Protein AF-A0A6I4HQ25-F1 (afdb_monomer_lite)

Structure (mmCIF, N/CA/C/O backbone):
data_AF-A0A6I4HQ25-F1
#
_entry.id   AF-A0A6I4HQ25-F1
#
loop_
_atom_site.group_PDB
_atom_site.id
_atom_site.type_symbol
_atom_site.label_atom_id
_atom_site.label_alt_id
_atom_site.label_comp_id
_atom_site.label_asym_id
_atom_site.label_entity_id
_atom_site.label_seq_id
_atom_site.pdbx_PDB_ins_code
_atom_site.Cartn_x
_atom_site.Cartn_y
_atom_site.Cartn_z
_atom_site.occupancy
_atom_site.B_iso_or_equiv
_atom_site.auth_seq_id
_atom_site.auth_comp_id
_atom_site.auth_asym_id
_atom_site.auth_atom_id
_atom_site.pdbx_PDB_model_num
ATOM 1 N N . MET A 1 1 ? 29.704 -9.043 -41.838 1.00 55.66 1 MET A N 1
ATOM 2 C CA . MET A 1 1 ? 28.621 -8.356 -41.111 1.00 55.66 1 MET A CA 1
ATOM 3 C C . MET A 1 1 ? 28.653 -6.898 -41.525 1.00 55.66 1 MET A C 1
ATOM 5 O O . MET A 1 1 ? 29.707 -6.278 -41.418 1.00 55.66 1 MET A O 1
ATOM 9 N N . THR A 1 2 ? 27.580 -6.402 -42.133 1.00 77.12 2 THR A N 1
ATOM 10 C CA . THR A 1 2 ? 27.525 -5.031 -42.66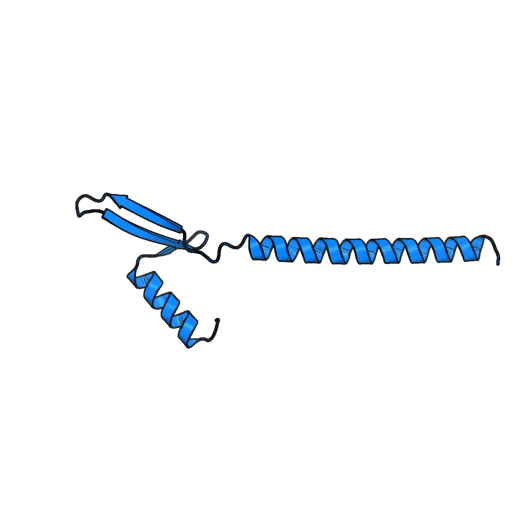9 1.00 77.12 2 THR A CA 1
ATOM 11 C C . THR A 1 2 ? 27.173 -4.032 -41.562 1.00 77.12 2 THR A C 1
ATOM 13 O O . THR A 1 2 ? 26.540 -4.393 -40.571 1.00 77.12 2 THR A O 1
ATOM 16 N N . GLN A 1 3 ? 27.584 -2.765 -41.696 1.00 73.44 3 GLN A N 1
ATOM 17 C CA . GLN A 1 3 ? 27.343 -1.749 -40.656 1.00 73.44 3 GLN A CA 1
ATOM 18 C C . GLN A 1 3 ? 25.849 -1.526 -40.356 1.00 73.44 3 GLN A C 1
ATOM 20 O O . GLN A 1 3 ? 25.494 -1.199 -39.226 1.00 73.44 3 GLN A O 1
ATOM 25 N N . CYS A 1 4 ? 24.972 -1.750 -41.338 1.00 69.75 4 CYS A N 1
ATOM 26 C CA . CYS A 1 4 ? 23.525 -1.644 -41.169 1.00 69.75 4 CYS A CA 1
ATOM 27 C C . CYS A 1 4 ? 22.942 -2.771 -40.305 1.00 69.75 4 CYS A C 1
ATOM 29 O O . CYS A 1 4 ? 22.081 -2.498 -39.476 1.00 69.75 4 CYS A O 1
ATOM 31 N N . GLU A 1 5 ? 23.427 -4.008 -40.451 1.00 69.25 5 GLU A N 1
ATOM 32 C CA . GLU A 1 5 ? 22.985 -5.150 -39.631 1.00 69.25 5 GLU A CA 1
ATOM 33 C C . GLU A 1 5 ? 23.358 -4.947 -38.158 1.00 69.25 5 GLU A C 1
ATOM 35 O O . GLU A 1 5 ? 22.533 -5.152 -37.271 1.00 69.25 5 GLU A O 1
ATOM 40 N N . LEU A 1 6 ? 24.568 -4.439 -37.902 1.00 69.88 6 LEU A N 1
ATOM 41 C CA . LEU A 1 6 ? 25.053 -4.166 -36.549 1.00 69.88 6 LEU A CA 1
ATOM 42 C C . LEU A 1 6 ? 24.26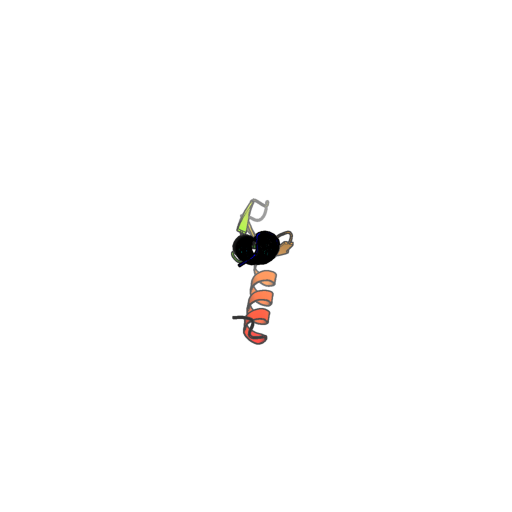0 -3.037 -35.862 1.00 69.88 6 LEU A C 1
ATOM 44 O O . LEU A 1 6 ? 23.953 -3.121 -34.675 1.00 69.88 6 LEU A O 1
ATOM 48 N N . ALA A 1 7 ? 23.888 -1.991 -36.608 1.00 68.06 7 ALA A N 1
ATOM 49 C CA . ALA A 1 7 ? 23.062 -0.898 -36.092 1.00 68.06 7 ALA A CA 1
ATOM 50 C C . ALA A 1 7 ? 21.628 -1.353 -35.758 1.00 68.06 7 ALA A C 1
ATOM 52 O O . ALA A 1 7 ? 21.049 -0.899 -34.769 1.00 68.06 7 ALA A O 1
ATOM 53 N N . LEU A 1 8 ? 21.068 -2.270 -36.554 1.00 69.56 8 LEU A N 1
ATOM 54 C CA . LEU A 1 8 ? 19.727 -2.822 -36.345 1.00 69.56 8 LEU A CA 1
ATOM 55 C C . LEU A 1 8 ? 19.679 -3.747 -35.121 1.00 69.56 8 LEU A C 1
ATOM 57 O O . LEU A 1 8 ? 18.759 -3.650 -34.309 1.00 69.56 8 LEU A O 1
ATOM 61 N N . GLU A 1 9 ? 20.701 -4.586 -34.934 1.00 71.81 9 GLU A N 1
ATOM 62 C CA . GLU A 1 9 ? 20.844 -5.412 -33.729 1.00 71.81 9 GLU A CA 1
ATOM 63 C C . GLU A 1 9 ? 21.026 -4.562 -32.468 1.00 71.81 9 GLU A C 1
ATOM 65 O O . GLU A 1 9 ? 20.392 -4.836 -31.446 1.00 71.81 9 GLU A O 1
ATOM 70 N N . LEU A 1 10 ? 21.828 -3.493 -32.540 1.00 73.69 10 LEU A N 1
ATOM 71 C CA . LEU A 1 10 ? 22.045 -2.576 -31.418 1.00 73.69 10 LEU A CA 1
ATOM 72 C C . LEU A 1 10 ? 20.764 -1.805 -31.049 1.00 73.69 10 LEU A C 1
ATOM 74 O O . LEU A 1 10 ? 20.470 -1.610 -29.869 1.00 73.69 10 LEU A O 1
ATOM 78 N N . SER A 1 11 ? 19.969 -1.401 -32.043 1.00 73.75 11 SER A N 1
ATOM 79 C CA . SER A 1 11 ? 18.679 -0.723 -31.843 1.00 73.75 11 SER A CA 1
ATOM 80 C C . SER A 1 11 ? 17.611 -1.649 -31.241 1.00 73.75 11 SER A C 1
ATOM 82 O O . SER A 1 11 ? 16.879 -1.254 -30.327 1.00 73.75 11 SER A O 1
ATOM 84 N N . ASN A 1 12 ? 17.554 -2.907 -31.685 1.00 74.50 12 ASN A N 1
ATOM 85 C CA . ASN A 1 12 ? 16.634 -3.897 -31.124 1.00 74.50 12 ASN A CA 1
ATOM 86 C C . ASN A 1 12 ? 17.017 -4.297 -29.695 1.00 74.50 12 ASN A C 1
ATOM 88 O O . ASN A 1 12 ? 16.152 -4.381 -28.822 1.00 74.50 12 ASN A O 1
ATOM 92 N N . THR A 1 13 ? 18.308 -4.502 -29.425 1.00 75.25 13 THR A N 1
ATOM 93 C CA . THR A 1 13 ? 18.788 -4.835 -28.075 1.00 75.25 13 THR A CA 1
ATOM 94 C C . THR A 1 13 ? 18.580 -3.686 -27.096 1.00 75.25 13 THR A C 1
ATOM 96 O O . THR A 1 13 ? 18.092 -3.921 -25.993 1.00 75.25 13 THR A O 1
ATOM 99 N N . THR A 1 14 ? 18.853 -2.439 -27.491 1.00 77.12 14 THR A N 1
ATOM 100 C CA . THR A 1 14 ? 18.555 -1.271 -26.642 1.00 77.12 14 THR A CA 1
ATOM 101 C C . THR A 1 14 ? 17.062 -1.149 -26.351 1.00 77.12 14 THR A C 1
ATOM 103 O O . THR A 1 14 ? 16.687 -0.990 -25.190 1.00 77.12 14 THR A O 1
ATOM 106 N N . SER A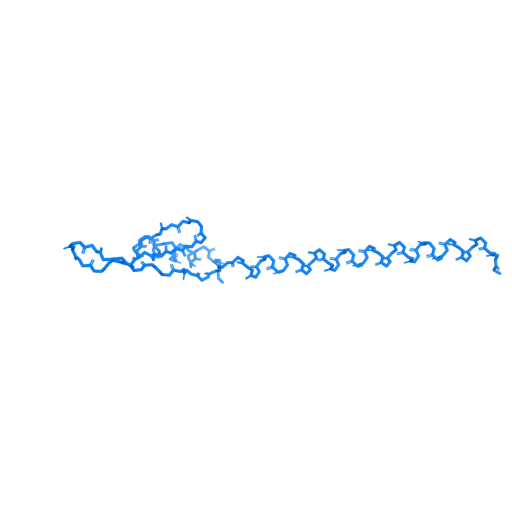 1 15 ? 16.199 -1.319 -27.355 1.00 78.56 15 SER A N 1
ATOM 107 C CA . SER A 1 15 ? 14.740 -1.307 -27.165 1.00 78.56 15 SER A CA 1
ATOM 108 C C . SER A 1 15 ? 14.269 -2.384 -26.181 1.00 78.56 15 SER A C 1
ATOM 110 O O . SER A 1 15 ? 13.457 -2.111 -25.295 1.00 78.56 15 SER A O 1
ATOM 112 N N . TYR A 1 16 ? 14.821 -3.595 -26.279 1.00 84.38 16 TYR A N 1
ATOM 113 C CA . TYR A 1 16 ? 14.506 -4.692 -25.366 1.00 84.38 16 TYR A CA 1
ATOM 114 C C . TYR A 1 16 ? 14.978 -4.415 -23.929 1.00 84.38 16 TYR A C 1
ATOM 116 O O . TYR A 1 16 ? 14.244 -4.660 -22.970 1.00 84.38 16 TYR A O 1
ATOM 124 N N . VAL A 1 17 ? 16.167 -3.830 -23.767 1.00 85.88 17 VAL A N 1
ATOM 125 C CA . VAL A 1 17 ? 16.704 -3.427 -22.458 1.00 85.88 17 VAL A CA 1
ATOM 126 C C . VAL A 1 17 ? 15.825 -2.361 -21.800 1.00 85.88 17 VAL A C 1
ATOM 128 O O . VAL A 1 17 ? 15.509 -2.484 -20.616 1.00 85.88 17 VAL A O 1
ATOM 131 N N . TYR A 1 18 ? 15.366 -1.354 -22.551 1.00 86.75 18 TYR A N 1
ATOM 132 C CA . TYR A 1 18 ? 14.443 -0.341 -22.025 1.00 86.75 18 TYR A CA 1
ATOM 133 C C . TYR A 1 18 ? 13.090 -0.930 -21.622 1.00 86.75 18 TYR A C 1
ATOM 135 O O . TYR A 1 18 ? 12.535 -0.533 -20.596 1.00 86.75 18 TYR A O 1
ATOM 143 N N . LEU A 1 19 ? 12.579 -1.903 -22.379 1.00 89.25 19 LEU A N 1
ATOM 144 C CA . LEU A 1 19 ? 11.329 -2.588 -22.055 1.00 89.25 19 LEU A CA 1
ATOM 145 C C . LEU A 1 19 ? 11.448 -3.378 -20.746 1.00 89.25 19 LEU A C 1
ATOM 147 O O . LEU A 1 19 ? 10.577 -3.277 -19.881 1.00 89.25 19 LEU A O 1
ATOM 151 N N . ILE A 1 20 ? 12.557 -4.097 -20.558 1.00 90.38 20 ILE A N 1
ATOM 152 C CA . ILE A 1 20 ? 12.845 -4.823 -19.317 1.00 90.38 20 ILE A CA 1
ATOM 153 C C . ILE A 1 20 ? 12.990 -3.855 -18.138 1.00 90.38 20 ILE A C 1
ATOM 155 O O . ILE A 1 20 ? 12.373 -4.065 -17.094 1.00 90.38 20 ILE A O 1
ATOM 159 N N . LEU A 1 21 ? 13.761 -2.776 -18.296 1.00 91.81 21 LEU A N 1
ATOM 160 C CA . LEU A 1 21 ? 13.927 -1.749 -17.262 1.00 91.81 21 LEU A CA 1
ATOM 161 C C . LEU A 1 21 ? 12.587 -1.119 -16.864 1.00 91.81 21 LEU A C 1
ATOM 163 O O . LEU A 1 21 ? 12.314 -0.965 -15.673 1.00 91.81 21 LEU A O 1
ATOM 167 N N . GLY A 1 22 ? 11.734 -0.804 -17.842 1.00 92.62 22 GLY A N 1
ATOM 168 C CA . GLY A 1 22 ? 10.389 -0.285 -17.605 1.00 92.62 22 GLY A CA 1
ATOM 169 C C . GLY A 1 22 ? 9.503 -1.279 -16.853 1.00 92.62 22 GLY A C 1
ATOM 170 O O . GLY A 1 22 ? 8.838 -0.900 -15.888 1.00 92.62 22 GLY A O 1
ATOM 171 N N . PHE A 1 23 ? 9.544 -2.558 -17.234 1.00 92.94 23 PHE A N 1
ATOM 172 C CA . PHE A 1 23 ? 8.793 -3.616 -16.560 1.00 92.94 23 PHE A CA 1
ATOM 173 C C . PHE A 1 23 ? 9.226 -3.787 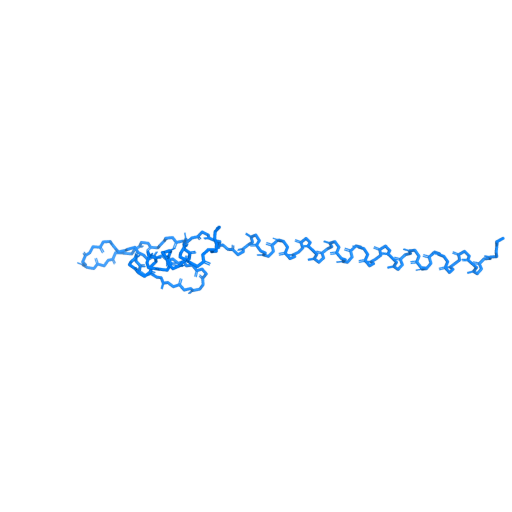-15.099 1.00 92.94 23 PHE A C 1
ATOM 175 O O . PHE A 1 23 ? 8.385 -3.760 -14.198 1.00 92.94 23 PHE A O 1
ATOM 182 N N . PHE A 1 24 ? 10.533 -3.887 -14.838 1.00 93.50 24 PHE A N 1
ATOM 183 C CA . PHE A 1 24 ? 11.056 -3.990 -13.473 1.00 93.50 24 PHE A CA 1
ATOM 184 C C . PHE A 1 24 ? 10.751 -2.739 -12.644 1.00 93.50 24 PHE A C 1
ATOM 186 O O . PHE A 1 24 ? 10.338 -2.859 -11.490 1.00 93.50 24 PHE A O 1
ATOM 193 N N . GLY A 1 25 ? 10.890 -1.546 -13.229 1.00 93.06 25 GLY A N 1
ATOM 194 C CA . GLY A 1 25 ? 10.542 -0.289 -12.570 1.00 93.06 25 GLY A CA 1
ATOM 195 C C . GLY A 1 25 ? 9.064 -0.228 -12.174 1.00 93.06 25 GLY A C 1
ATOM 196 O O . GLY A 1 25 ? 8.744 0.073 -11.023 1.00 93.06 25 GLY A O 1
ATOM 197 N N . GLY A 1 26 ? 8.162 -0.583 -13.093 1.00 93.31 26 GLY A N 1
ATOM 198 C CA . GLY A 1 26 ? 6.722 -0.637 -12.834 1.00 93.31 26 GLY A CA 1
ATOM 199 C C . GLY A 1 26 ? 6.349 -1.678 -11.778 1.00 93.31 26 GLY A C 1
ATOM 200 O O . GLY A 1 26 ? 5.572 -1.389 -10.865 1.00 93.31 26 GLY A O 1
ATOM 201 N N . PHE A 1 27 ? 6.954 -2.867 -11.843 1.00 92.50 27 PHE A N 1
ATOM 202 C CA . PHE A 1 27 ? 6.731 -3.928 -10.864 1.00 92.50 27 PHE A CA 1
ATOM 203 C C . PHE A 1 27 ? 7.153 -3.497 -9.453 1.00 92.50 27 PHE A C 1
ATOM 205 O O . PHE A 1 27 ? 6.352 -3.578 -8.518 1.00 92.50 27 PHE A O 1
ATOM 212 N N . LEU A 1 28 ? 8.366 -2.957 -9.300 1.00 91.69 28 LEU A N 1
ATOM 213 C CA . LEU A 1 28 ? 8.870 -2.471 -8.014 1.00 91.69 28 LEU A CA 1
ATOM 214 C C . LEU A 1 28 ? 8.015 -1.325 -7.460 1.00 91.69 28 LEU A C 1
ATOM 216 O O . LEU A 1 28 ? 7.709 -1.305 -6.265 1.00 91.69 28 LEU A O 1
ATOM 220 N N . PHE A 1 29 ? 7.570 -0.403 -8.317 1.00 89.38 29 PHE A N 1
ATOM 221 C CA . PHE A 1 29 ? 6.676 0.682 -7.914 1.00 89.38 29 PHE A CA 1
ATOM 222 C C . PHE A 1 29 ? 5.315 0.161 -7.428 1.00 89.38 29 PHE A C 1
ATOM 224 O O . PHE A 1 29 ? 4.809 0.615 -6.398 1.00 89.38 29 PHE A O 1
ATOM 231 N N . SER A 1 30 ? 4.749 -0.842 -8.104 1.00 88.56 30 SER A N 1
ATOM 232 C CA . SER A 1 30 ? 3.501 -1.480 -7.670 1.00 88.56 30 SER A CA 1
ATOM 233 C C . SER A 1 30 ? 3.648 -2.154 -6.298 1.00 88.56 30 SER A C 1
ATOM 235 O O . SER A 1 30 ? 2.824 -1.937 -5.408 1.00 88.56 30 SER A O 1
ATOM 237 N N . MET A 1 31 ? 4.750 -2.879 -6.069 1.00 85.38 31 MET A N 1
ATOM 238 C CA . MET A 1 31 ? 5.059 -3.498 -4.778 1.00 85.38 31 MET A CA 1
ATOM 239 C C . MET A 1 31 ? 5.246 -2.457 -3.671 1.00 85.38 31 MET A C 1
ATOM 241 O O . MET A 1 31 ? 4.785 -2.652 -2.541 1.00 85.38 31 MET A O 1
ATOM 245 N N . PHE A 1 32 ? 5.891 -1.333 -3.985 1.00 85.69 32 PHE A N 1
ATOM 246 C CA . PHE A 1 32 ? 6.049 -0.221 -3.055 1.00 85.69 32 PHE A CA 1
ATOM 247 C C . PHE A 1 32 ? 4.697 0.378 -2.650 1.00 85.69 32 PHE A C 1
ATOM 249 O O . PHE A 1 32 ? 4.454 0.594 -1.460 1.00 85.69 32 PHE A O 1
ATOM 256 N N . LEU A 1 33 ? 3.791 0.592 -3.609 1.00 82.81 33 LEU A N 1
ATOM 257 C CA . LEU A 1 33 ? 2.438 1.077 -3.332 1.00 82.81 33 LEU A CA 1
ATOM 258 C C . LEU A 1 33 ? 1.656 0.099 -2.450 1.00 82.81 33 LEU A C 1
ATOM 260 O O . LEU A 1 33 ? 1.097 0.516 -1.436 1.00 82.81 33 LEU A O 1
ATOM 264 N N . VAL A 1 34 ? 1.683 -1.199 -2.765 1.00 79.75 34 VAL A N 1
ATOM 265 C CA . VAL A 1 34 ? 1.031 -2.238 -1.949 1.00 79.75 34 VAL A CA 1
ATOM 266 C C . VAL A 1 34 ? 1.605 -2.268 -0.529 1.00 79.75 34 VAL A C 1
ATOM 268 O O . VAL A 1 34 ? 0.855 -2.375 0.439 1.00 79.75 34 VAL A O 1
ATOM 271 N N . SER A 1 35 ? 2.917 -2.084 -0.376 1.00 73.31 35 SER A N 1
ATOM 272 C CA . SER A 1 35 ? 3.572 -2.015 0.939 1.00 73.31 35 SER A CA 1
ATOM 273 C C . SER A 1 35 ? 3.188 -0.758 1.733 1.00 73.31 35 SER A C 1
ATOM 275 O O . SER A 1 35 ? 3.172 -0.772 2.966 1.00 73.31 35 SER A O 1
ATOM 277 N N . LYS A 1 36 ? 2.866 0.345 1.046 1.00 69.75 36 LYS A N 1
ATOM 278 C CA . LYS A 1 36 ? 2.403 1.601 1.660 1.00 69.75 36 LYS A CA 1
ATOM 279 C C . LYS A 1 36 ? 0.920 1.585 2.020 1.00 69.75 36 LYS A C 1
ATOM 281 O O . LYS A 1 36 ? 0.522 2.376 2.883 1.00 69.75 36 LYS A O 1
ATOM 286 N N . VAL A 1 37 ? 0.116 0.695 1.434 1.00 68.00 37 VAL A N 1
ATOM 287 C CA . VAL A 1 37 ? -1.256 0.438 1.890 1.00 68.00 37 VAL A CA 1
ATOM 288 C C . VAL A 1 37 ? -1.174 -0.130 3.306 1.00 68.00 37 VAL A C 1
ATOM 290 O O . VAL A 1 37 ? -0.906 -1.308 3.538 1.00 68.00 37 VAL A O 1
ATOM 293 N N . LYS A 1 38 ? -1.351 0.752 4.294 1.00 57.03 38 LYS A N 1
ATOM 294 C CA . LYS A 1 38 ? -1.290 0.406 5.713 1.00 57.03 38 LYS A CA 1
ATOM 295 C C . LYS A 1 38 ? -2.383 -0.613 6.037 1.00 57.03 38 LYS A C 1
ATOM 297 O O . LYS A 1 38 ? -3.522 -0.240 6.294 1.00 57.03 38 LYS A O 1
ATOM 302 N N . LYS A 1 39 ? -2.007 -1.893 6.101 1.00 60.34 39 LYS A N 1
ATOM 303 C CA . LYS A 1 39 ? -2.851 -2.971 6.645 1.00 60.34 39 LYS A CA 1
ATOM 304 C C . LYS A 1 39 ? -3.069 -2.848 8.159 1.00 60.34 39 LYS A C 1
ATOM 306 O O . LYS A 1 39 ? -3.966 -3.487 8.694 1.00 60.34 39 LYS A O 1
ATOM 311 N N . LYS A 1 40 ? -2.253 -2.051 8.862 1.00 61.91 40 LYS A N 1
ATOM 312 C CA . LYS A 1 40 ? -2.343 -1.895 10.320 1.00 61.91 40 LYS A CA 1
ATOM 313 C C . LYS A 1 40 ? -3.267 -0.723 10.688 1.00 61.91 40 LYS A C 1
ATOM 315 O O . LYS A 1 40 ? -2.975 0.401 10.263 1.00 61.91 40 LYS A O 1
ATOM 320 N N . PRO A 1 41 ? -4.338 -0.954 11.472 1.00 65.88 41 PRO A N 1
ATOM 321 C CA . PRO A 1 41 ? -5.206 0.115 11.952 1.00 65.88 41 PRO A CA 1
ATOM 322 C C . PRO A 1 41 ? -4.407 1.089 12.822 1.00 65.88 41 PRO A C 1
ATOM 324 O O . PRO A 1 41 ? -3.590 0.683 13.650 1.00 65.88 41 PRO A O 1
ATOM 327 N N . LYS A 1 42 ? -4.631 2.389 12.629 1.00 72.75 42 LYS A N 1
ATOM 328 C CA . LYS A 1 42 ? -4.103 3.428 13.516 1.00 72.75 42 LYS A CA 1
ATOM 329 C C . LYS A 1 42 ? -5.132 3.689 14.610 1.00 72.75 42 LYS A C 1
ATOM 331 O O . LYS A 1 42 ? -6.288 3.967 14.306 1.00 72.75 42 LYS A O 1
ATOM 336 N N . PHE A 1 43 ? -4.705 3.623 15.863 1.00 75.50 43 PHE A N 1
ATOM 337 C CA . PHE A 1 43 ? -5.555 3.928 17.009 1.00 75.50 43 PHE A CA 1
ATOM 338 C C . PHE A 1 43 ? -5.582 5.434 17.255 1.00 75.50 43 PHE A C 1
ATOM 340 O O . PHE A 1 43 ? -4.546 6.099 17.167 1.00 75.50 43 PHE A O 1
ATOM 347 N N . ILE A 1 44 ? -6.769 5.967 17.527 1.00 78.56 44 ILE A N 1
ATOM 348 C CA . ILE A 1 44 ? -6.973 7.360 17.920 1.00 78.56 44 ILE A CA 1
ATOM 349 C C . ILE A 1 44 ? -7.771 7.343 19.217 1.00 78.56 44 ILE A C 1
ATOM 351 O O . ILE A 1 44 ? -8.931 6.931 19.228 1.00 78.56 44 ILE A O 1
ATOM 355 N N . ASP A 1 45 ? -7.126 7.783 20.291 1.00 79.69 45 ASP A N 1
ATOM 356 C CA . ASP A 1 45 ? -7.740 7.932 21.605 1.00 79.69 45 ASP A CA 1
ATOM 357 C C . ASP A 1 45 ? -8.198 9.389 21.764 1.00 79.69 45 ASP A C 1
ATOM 359 O O . ASP A 1 45 ? -7.458 10.320 21.439 1.00 79.69 45 ASP A O 1
ATOM 363 N N . PHE A 1 46 ? -9.429 9.598 22.226 1.00 79.75 46 PHE A N 1
ATOM 364 C CA . PHE A 1 46 ? -9.990 10.927 22.466 1.00 79.75 46 PHE A CA 1
ATOM 365 C C . PHE A 1 46 ? -10.759 10.949 23.786 1.00 79.75 46 PHE A C 1
ATOM 367 O O . PHE A 1 46 ? -11.492 10.019 24.130 1.00 79.75 46 PHE A O 1
ATOM 374 N N . CYS A 1 47 ? -10.577 12.031 24.540 1.00 76.44 47 CYS A N 1
ATOM 375 C CA . CYS A 1 47 ? -11.285 12.254 25.792 1.00 76.44 47 CYS A CA 1
ATOM 376 C C . CYS A 1 47 ? -12.674 12.817 25.500 1.00 76.44 47 CYS A C 1
ATOM 378 O O . CYS A 1 47 ? -12.816 13.875 24.892 1.00 76.44 47 CYS A O 1
ATOM 380 N N . THR A 1 48 ? -13.702 12.117 25.963 1.00 75.50 48 THR A N 1
ATOM 381 C CA . THR A 1 48 ? -15.076 12.625 26.017 1.00 75.50 48 THR A CA 1
ATOM 382 C C . THR A 1 48 ? -15.465 12.873 27.471 1.00 75.50 48 THR A C 1
ATOM 384 O O . THR A 1 48 ? -14.857 12.305 28.375 1.00 75.50 48 THR A O 1
ATOM 387 N N . GLY A 1 49 ? -16.512 13.667 27.724 1.00 74.75 49 GLY A N 1
ATOM 388 C CA . GLY A 1 49 ? -17.052 13.867 29.082 1.00 74.75 49 GLY A CA 1
ATOM 389 C C . GLY A 1 49 ? -17.537 12.578 29.772 1.00 74.75 49 GLY A C 1
ATOM 390 O O . GLY A 1 49 ? -17.827 12.591 30.959 1.00 74.75 49 GLY A O 1
ATOM 391 N N . GLN A 1 50 ? -17.597 11.462 29.037 1.00 74.31 50 GLN A N 1
ATOM 392 C CA . GLN A 1 50 ? -17.928 10.116 29.518 1.00 74.31 50 GLN A CA 1
ATOM 393 C C . GLN A 1 50 ? -16.690 9.205 29.690 1.00 74.31 50 GLN A C 1
ATOM 395 O O . GLN A 1 50 ? -16.848 8.023 29.979 1.00 74.31 50 GLN A O 1
ATOM 400 N N . GLY A 1 51 ? -15.470 9.717 29.475 1.00 76.25 51 GLY A N 1
ATOM 401 C CA . GLY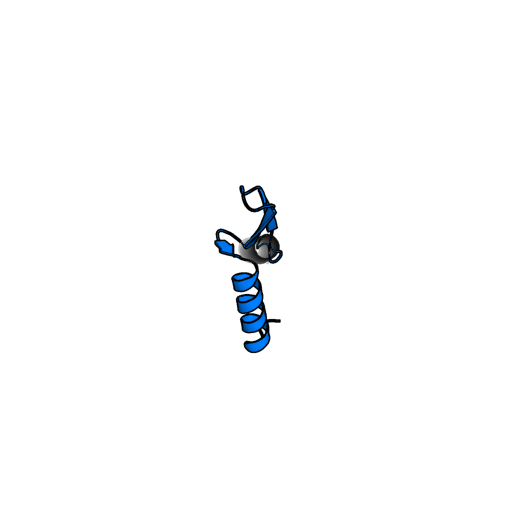 A 1 51 ? -14.211 8.961 29.551 1.00 76.25 51 GLY A CA 1
ATOM 402 C C . GLY A 1 51 ? -13.423 8.903 28.234 1.00 76.25 51 GLY A C 1
ATOM 403 O O . GLY A 1 51 ? -13.769 9.554 27.242 1.00 76.25 51 GLY A O 1
ATOM 404 N N . ILE A 1 52 ? -12.336 8.121 28.226 1.00 73.88 52 ILE A N 1
ATOM 405 C CA . ILE A 1 52 ? -11.466 7.915 27.055 1.00 73.88 52 ILE A CA 1
ATOM 406 C C . ILE A 1 52 ? -12.138 6.922 26.101 1.00 73.88 52 ILE A C 1
ATOM 408 O O . ILE A 1 52 ? -12.386 5.774 26.467 1.00 73.88 52 ILE A O 1
ATOM 412 N N . LYS A 1 53 ? -12.411 7.350 24.865 1.00 76.88 53 LYS A N 1
ATOM 413 C CA . LYS A 1 53 ? -12.924 6.490 23.790 1.00 76.88 53 LYS A CA 1
ATOM 414 C C . LYS A 1 53 ? -11.830 6.265 22.741 1.00 76.88 53 LYS A C 1
ATOM 416 O O . LYS A 1 53 ? -11.034 7.161 22.467 1.00 76.88 53 LYS A O 1
ATOM 421 N N . ARG A 1 54 ? -11.789 5.058 22.166 1.00 77.50 54 ARG A N 1
ATOM 422 C CA . ARG A 1 54 ? -10.796 4.624 21.168 1.00 77.50 54 ARG A CA 1
ATOM 423 C C . ARG A 1 54 ? -11.477 4.343 19.830 1.00 77.50 54 ARG A C 1
ATOM 425 O O . ARG A 1 54 ? -12.382 3.514 19.766 1.00 77.50 54 ARG A O 1
ATOM 432 N N . LEU A 1 55 ? -11.024 5.011 18.772 1.00 79.31 55 LEU A N 1
ATOM 433 C CA . LEU A 1 55 ? -11.433 4.773 17.383 1.00 79.31 55 LEU A CA 1
ATOM 434 C C . LEU A 1 55 ? -10.317 4.052 16.618 1.00 79.31 55 LEU A C 1
ATOM 436 O O . LEU A 1 55 ? -9.128 4.342 16.785 1.00 79.31 55 LEU A O 1
ATOM 440 N N . TYR A 1 56 ? -10.718 3.137 15.741 1.00 76.62 56 TYR A N 1
ATOM 441 C CA . TYR A 1 56 ? -9.840 2.386 14.851 1.00 76.62 56 TYR A CA 1
ATOM 442 C C . TYR A 1 56 ? -9.885 3.033 13.471 1.00 76.62 56 TYR A C 1
ATOM 444 O O . TYR A 1 56 ? -10.932 3.077 12.832 1.00 76.62 56 TYR A O 1
ATOM 452 N N . ARG A 1 57 ? -8.757 3.544 12.978 1.00 73.25 57 ARG A N 1
ATOM 453 C CA . ARG A 1 57 ? -8.670 4.124 11.634 1.00 73.25 57 ARG A CA 1
ATOM 454 C C . ARG A 1 57 ? -7.990 3.157 10.674 1.00 73.25 57 ARG A C 1
ATOM 456 O O . ARG A 1 57 ? -6.818 2.827 10.863 1.00 73.25 57 ARG A O 1
ATOM 463 N N . ILE A 1 58 ? -8.687 2.776 9.607 1.00 71.62 58 ILE A N 1
ATOM 464 C CA . ILE A 1 58 ? -8.138 1.991 8.492 1.00 71.62 58 ILE A CA 1
ATOM 465 C C . ILE A 1 58 ? -8.281 2.837 7.226 1.00 71.62 58 ILE A C 1
ATOM 467 O O . ILE A 1 58 ? -9.389 3.115 6.772 1.00 71.62 58 ILE A O 1
ATOM 471 N N . GLY A 1 59 ? -7.160 3.297 6.666 1.00 71.19 59 GLY A N 1
ATOM 472 C CA . GLY A 1 59 ? -7.185 4.217 5.524 1.00 71.19 59 GLY A CA 1
ATOM 473 C C . GLY A 1 59 ? -7.916 5.540 5.846 1.00 71.19 59 GLY A C 1
ATOM 474 O O . GLY A 1 59 ? -7.554 6.204 6.830 1.00 71.19 59 GLY A O 1
ATOM 475 N N . PRO A 1 60 ? -8.902 5.969 5.030 1.00 71.25 60 PRO A N 1
ATOM 476 C CA . PRO A 1 60 ? -9.686 7.181 5.276 1.00 71.25 60 PRO A CA 1
ATOM 477 C C . PRO A 1 60 ? -10.873 6.976 6.235 1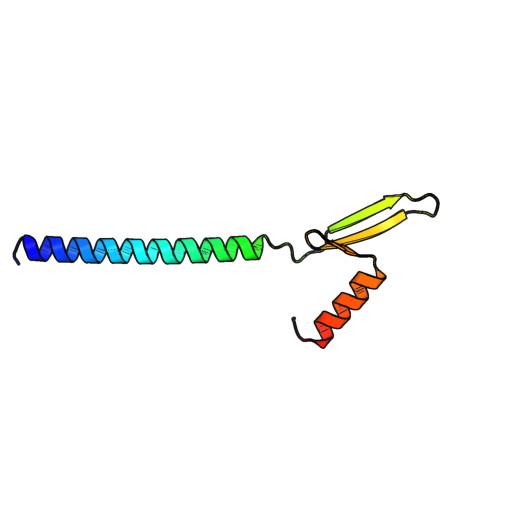.00 71.25 60 PRO A C 1
ATOM 479 O O . PRO A 1 60 ? -11.450 7.963 6.682 1.00 71.25 60 PRO A O 1
ATOM 482 N N . HIS A 1 61 ? -11.223 5.733 6.576 1.00 73.19 61 HIS A N 1
ATOM 483 C CA . HIS A 1 61 ? -12.410 5.419 7.373 1.00 73.19 61 HIS A CA 1
ATOM 484 C C . HIS A 1 61 ? -12.085 5.240 8.860 1.00 73.19 61 HIS A C 1
ATOM 486 O O . HIS A 1 61 ? -11.006 4.761 9.229 1.00 73.19 61 HIS A O 1
ATOM 492 N N . TYR A 1 62 ? -13.047 5.613 9.704 1.00 75.88 62 TYR A N 1
ATOM 493 C CA . TYR A 1 62 ? -12.999 5.472 11.156 1.00 75.88 62 TYR A CA 1
ATOM 494 C C . TYR A 1 62 ? -14.056 4.462 11.594 1.00 75.88 62 TYR A C 1
ATOM 496 O O . TYR A 1 62 ? -15.202 4.549 11.165 1.00 75.88 62 TYR A O 1
ATOM 504 N N . TYR A 1 63 ? -13.662 3.536 12.457 1.00 76.94 63 TYR A N 1
ATOM 505 C CA . TYR A 1 63 ? -14.500 2.464 12.973 1.00 76.94 63 TYR A CA 1
ATOM 506 C C . TYR A 1 63 ? -14.513 2.513 14.495 1.00 76.94 63 TYR A C 1
ATOM 508 O O . TYR A 1 63 ? -13.483 2.770 15.135 1.00 76.94 63 TYR A O 1
ATOM 516 N N . THR A 1 64 ? -15.676 2.246 15.081 1.00 78.75 64 THR A N 1
ATOM 517 C CA . THR A 1 64 ? -15.760 1.914 16.504 1.00 78.75 64 THR A CA 1
ATOM 518 C C . THR A 1 64 ? -15.142 0.533 16.748 1.00 78.75 64 THR A C 1
ATOM 520 O O . THR A 1 64 ? -14.860 -0.206 15.803 1.00 78.75 64 THR A O 1
ATOM 523 N N . LYS A 1 65 ? -14.899 0.176 18.013 1.00 76.19 65 LYS A N 1
ATOM 524 C CA . LYS A 1 65 ? -14.377 -1.156 18.351 1.00 76.19 65 LYS A CA 1
ATOM 525 C C . LYS A 1 65 ? -15.312 -2.268 17.859 1.00 76.19 65 LYS A C 1
ATOM 527 O O . LYS A 1 65 ? -14.844 -3.202 17.221 1.00 76.19 65 LYS A O 1
ATOM 532 N N . ASP A 1 66 ? -16.612 -2.111 18.085 1.00 77.38 66 ASP A N 1
ATOM 533 C CA . ASP A 1 66 ? -17.614 -3.117 17.723 1.00 77.38 66 ASP A CA 1
ATOM 534 C C . ASP A 1 66 ? -17.726 -3.285 16.199 1.00 77.38 66 ASP A C 1
ATOM 536 O O . ASP A 1 66 ? -17.841 -4.403 15.696 1.00 77.38 66 ASP A O 1
ATOM 540 N N . ASP A 1 67 ? -17.632 -2.181 15.448 1.00 74.62 67 ASP A N 1
ATOM 541 C CA . ASP A 1 67 ? -17.608 -2.222 13.980 1.00 74.62 67 ASP A CA 1
ATOM 542 C C . ASP A 1 67 ? -16.315 -2.848 13.448 1.00 74.62 67 ASP A C 1
ATOM 544 O O . ASP A 1 67 ? -16.331 -3.549 12.434 1.00 74.62 67 ASP A O 1
ATOM 548 N N . TYR A 1 68 ? -15.186 -2.595 14.113 1.00 73.19 68 TYR A N 1
ATOM 549 C CA . TYR A 1 68 ? -13.905 -3.193 13.753 1.00 73.19 68 TYR A CA 1
ATOM 550 C C . TYR A 1 68 ? -13.925 -4.711 13.967 1.00 73.19 68 TYR A C 1
ATOM 552 O O . TYR A 1 68 ? -13.565 -5.447 13.049 1.00 73.19 68 TYR A O 1
ATOM 560 N N . ASP A 1 69 ? -14.410 -5.176 15.122 1.00 75.12 69 ASP A N 1
ATOM 561 C CA . ASP A 1 69 ? -14.476 -6.600 15.470 1.00 75.12 69 ASP A CA 1
ATOM 562 C C . ASP A 1 69 ? -15.421 -7.368 14.521 1.00 75.12 69 ASP A C 1
ATOM 564 O O . ASP A 1 69 ? -15.036 -8.408 13.982 1.00 75.12 69 ASP A O 1
ATOM 568 N N . LYS A 1 70 ? -16.592 -6.803 14.180 1.00 76.62 70 LYS A N 1
ATOM 569 C CA . LYS A 1 70 ? -17.507 -7.377 13.169 1.00 76.62 70 LYS A CA 1
ATOM 570 C C . LYS A 1 70 ? -16.871 -7.512 11.783 1.00 76.62 70 LYS A C 1
ATOM 572 O O . LYS A 1 70 ? -17.054 -8.526 11.111 1.00 76.62 70 LYS A O 1
ATOM 577 N N . ASN A 1 71 ? -16.126 -6.499 11.338 1.00 69.88 71 ASN A N 1
ATOM 578 C CA . ASN A 1 71 ? -15.444 -6.540 10.039 1.00 69.88 71 ASN A CA 1
ATOM 579 C C . ASN A 1 71 ? -14.265 -7.528 10.028 1.00 69.88 71 ASN A C 1
ATOM 581 O O . ASN A 1 71 ? -13.938 -8.099 8.985 1.00 69.88 71 ASN A O 1
ATOM 585 N N . LEU A 1 72 ? -13.629 -7.752 11.179 1.00 67.25 72 LEU A N 1
ATOM 586 C CA . LEU A 1 72 ? -12.563 -8.740 11.337 1.00 67.25 72 LEU A CA 1
ATOM 587 C C . LEU A 1 72 ? -13.098 -10.171 11.252 1.00 67.25 72 LEU A C 1
ATOM 589 O O . LEU A 1 72 ? -12.499 -11.003 10.569 1.00 67.25 72 LEU A O 1
ATOM 593 N N . ASP A 1 73 ? -14.240 -10.438 11.883 1.00 61.94 73 ASP A N 1
ATOM 594 C CA . ASP A 1 73 ? -14.918 -11.732 11.781 1.00 61.94 73 ASP A CA 1
ATOM 595 C C . ASP A 1 73 ? -15.450 -11.990 10.368 1.00 61.94 73 ASP A C 1
ATOM 597 O O . ASP A 1 73 ? -15.321 -13.107 9.859 1.00 61.94 73 ASP A O 1
ATOM 601 N N . ALA A 1 74 ? -15.937 -10.959 9.671 1.00 60.56 74 ALA A N 1
ATOM 602 C CA . ALA A 1 74 ? -16.292 -11.076 8.259 1.00 60.56 74 ALA A CA 1
ATOM 603 C C . ALA A 1 74 ? -15.077 -11.494 7.407 1.00 60.56 74 ALA A C 1
ATOM 605 O O . ALA A 1 74 ? -15.164 -12.447 6.637 1.00 60.56 74 ALA A O 1
ATOM 606 N N . ARG A 1 75 ? -13.906 -10.872 7.597 1.00 55.38 75 ARG A N 1
ATOM 607 C CA . ARG A 1 75 ? -12.682 -11.252 6.864 1.00 55.38 75 ARG A CA 1
ATOM 608 C C . ARG A 1 75 ? -12.191 -12.669 7.154 1.00 55.38 75 ARG A C 1
ATOM 610 O O . ARG A 1 75 ? -11.686 -13.319 6.242 1.00 55.38 75 ARG A O 1
ATOM 617 N N . LYS A 1 76 ? -12.354 -13.160 8.386 1.00 58.19 76 LYS A N 1
ATOM 618 C CA . LYS A 1 76 ? -12.065 -14.564 8.728 1.00 58.19 76 LYS A CA 1
ATOM 619 C C . LYS A 1 76 ? -13.036 -15.530 8.052 1.00 58.19 76 LYS A C 1
ATOM 621 O O . LYS A 1 76 ? -12.619 -16.583 7.590 1.00 58.19 76 LYS A O 1
ATOM 626 N N . THR A 1 77 ? -14.313 -15.162 7.984 1.00 53.38 77 THR A N 1
ATOM 627 C CA . THR A 1 77 ? -15.375 -16.010 7.421 1.00 53.38 77 THR A CA 1
ATOM 628 C C . THR A 1 77 ? -15.273 -16.120 5.897 1.00 53.38 77 THR A C 1
ATOM 630 O O . THR A 1 77 ? -15.541 -17.180 5.342 1.00 53.38 77 THR A O 1
ATOM 633 N N . TYR A 1 78 ? -14.828 -15.055 5.221 1.00 49.53 78 TYR A N 1
ATOM 634 C CA . TYR A 1 78 ? -14.647 -15.022 3.763 1.00 49.53 78 TYR A CA 1
ATOM 635 C C . TYR A 1 78 ? -13.217 -15.348 3.290 1.00 49.53 78 TYR A C 1
ATOM 637 O O . TYR A 1 78 ? -12.931 -15.229 2.102 1.00 49.53 78 TYR A O 1
ATOM 645 N N . GLY A 1 79 ? -12.328 -15.802 4.183 1.00 41.56 79 GLY A N 1
ATOM 646 C CA . GLY A 1 79 ? -11.039 -16.392 3.799 1.00 41.56 79 GLY A CA 1
ATOM 647 C C . GLY A 1 79 ? -10.018 -15.428 3.183 1.00 41.56 79 GLY A C 1
ATOM 648 O O . GLY A 1 79 ? -9.187 -15.857 2.391 1.00 41.56 79 GLY A O 1
ATOM 649 N N . GLU A 1 80 ? -10.042 -14.136 3.531 1.00 46.06 80 GLU A N 1
ATOM 650 C CA . GLU A 1 80 ? -9.031 -13.166 3.059 1.00 46.06 80 GLU A CA 1
ATOM 651 C C . GLU A 1 80 ? -7.726 -13.163 3.898 1.00 46.06 80 GLU A C 1
ATOM 653 O O . GLU A 1 80 ? -6.993 -12.165 3.906 1.00 46.06 80 GLU A O 1
ATOM 658 N N . ILE A 1 81 ? -7.421 -14.248 4.624 1.00 46.38 81 ILE A N 1
ATOM 659 C CA . ILE A 1 81 ? -6.166 -14.413 5.385 1.00 46.38 81 ILE A CA 1
ATOM 660 C C . ILE A 1 81 ? -5.465 -15.698 4.963 1.00 46.38 81 ILE A C 1
ATOM 662 O O . ILE A 1 81 ? -6.111 -16.763 5.058 1.00 46.38 81 ILE A O 1
#

pLDDT: mean 74.4, std 11.44, range [41.56, 93.5]

Organism: Acinetobacter baumannii (NCBI:txid470)

Sequence (81 aa):
MTQCELALELSNTTSYVYLILGFFGGFLFSMFLVSKVKKKPKFIDFCTGQGIKRLYRIGPHYYTKDDYDKNLDARKTYGEI

Secondary structure (DSSP, 8-state):
--HHHHHHHHHHHHHHHHHHHHHHHHHHHHHHHHHHS--SPEEEEEEETTEEEEEEEETTEEE-HHHHHHHHHHHHHTT--

Foldseek 3Di:
DDPVVVVVVVVVVVVVVVVVVVVVVVVVVVVVVVVVQPPAWDWDWDQDPVGIAIWTHRPPDIHHPVRVVVVVVVCVVVPVD

Radius of gyration: 25.68 Å; chains: 1; bounding box: 46×30×72 Å